Protein AF-A0AAW6DLN5-F1 (afdb_monomer_lite)

Organism: Mediterraneibacter gnavus (NCBI:txid33038)

Structure (mmCIF, N/CA/C/O backbone):
data_AF-A0AAW6DLN5-F1
#
_entry.id   AF-A0AAW6DLN5-F1
#
loop_
_atom_site.group_PDB
_atom_site.id
_atom_site.type_symbol
_atom_site.label_atom_id
_atom_site.label_alt_id
_atom_site.label_comp_id
_atom_site.label_asym_id
_atom_site.label_entity_id
_atom_site.label_seq_id
_atom_site.pdbx_PDB_ins_code
_atom_site.Cartn_x
_atom_site.Cartn_y
_atom_site.Cartn_z
_atom_site.occupancy
_atom_site.B_iso_or_equiv
_atom_site.auth_seq_id
_atom_site.auth_comp_id
_atom_site.auth_asym_id
_atom_site.auth_atom_id
_atom_site.pdbx_PDB_model_num
ATOM 1 N N . MET A 1 1 ? 12.986 11.239 -28.984 1.00 41.09 1 MET A N 1
ATOM 2 C CA . MET A 1 1 ? 12.473 10.516 -27.808 1.00 41.09 1 MET A CA 1
ATOM 3 C C . MET A 1 1 ? 13.645 9.747 -27.208 1.00 41.09 1 MET A C 1
ATOM 5 O O . MET A 1 1 ? 13.927 8.632 -27.614 1.00 41.09 1 MET A O 1
ATOM 9 N N . ILE A 1 2 ? 14.444 10.420 -26.381 1.00 27.50 2 ILE A N 1
ATOM 10 C CA . ILE A 1 2 ? 15.521 9.835 -25.569 1.00 27.50 2 ILE A CA 1
ATOM 11 C C . ILE A 1 2 ? 15.348 10.513 -24.210 1.00 27.50 2 ILE A C 1
ATOM 13 O O . ILE A 1 2 ? 15.374 11.742 -24.171 1.00 27.50 2 ILE A O 1
ATOM 17 N N . GLY A 1 3 ? 15.129 9.736 -23.146 1.00 40.28 3 GLY A N 1
ATOM 18 C CA . GLY A 1 3 ? 15.060 10.248 -21.771 1.00 40.28 3 GLY A CA 1
ATOM 19 C C . GLY A 1 3 ? 13.684 10.284 -21.096 1.00 40.28 3 GLY A C 1
ATOM 20 O O . GLY A 1 3 ? 13.587 10.889 -20.038 1.00 40.28 3 GLY A O 1
ATOM 21 N N . GLU A 1 4 ? 12.637 9.659 -21.645 1.00 43.69 4 GLU A N 1
ATOM 22 C CA . GLU A 1 4 ? 11.375 9.510 -20.900 1.00 43.69 4 GLU A CA 1
ATOM 23 C C . GLU A 1 4 ? 11.473 8.304 -19.955 1.00 43.69 4 GLU A C 1
ATOM 25 O O . GLU A 1 4 ? 11.552 7.156 -20.393 1.00 43.69 4 GLU A O 1
ATOM 30 N N . SER A 1 5 ? 11.534 8.576 -18.650 1.00 48.44 5 SER A N 1
ATOM 31 C CA . SER A 1 5 ? 11.388 7.573 -17.596 1.00 48.44 5 SER A CA 1
ATOM 32 C C . SER A 1 5 ? 9.911 7.223 -17.430 1.00 48.44 5 SER A C 1
ATOM 34 O O . SER A 1 5 ? 9.094 8.119 -17.222 1.00 48.44 5 SER A O 1
ATOM 36 N N . ILE A 1 6 ? 9.571 5.935 -17.465 1.00 52.84 6 ILE A N 1
ATOM 37 C CA . ILE A 1 6 ? 8.252 5.472 -17.024 1.00 52.84 6 ILE A CA 1
ATOM 38 C C . ILE A 1 6 ? 8.255 5.589 -15.494 1.00 52.84 6 ILE A C 1
ATOM 40 O O . ILE A 1 6 ? 8.928 4.819 -14.811 1.00 52.84 6 ILE A O 1
ATOM 44 N N . GLN A 1 7 ? 7.593 6.616 -14.971 1.00 59.00 7 GLN A N 1
ATOM 45 C CA . GLN A 1 7 ? 7.395 6.847 -13.539 1.00 59.00 7 GLN A CA 1
ATOM 46 C C . GLN A 1 7 ? 5.914 6.695 -13.213 1.00 59.00 7 GLN A C 1
ATOM 48 O O . GLN A 1 7 ? 5.062 6.912 -14.073 1.00 59.00 7 GLN A O 1
ATOM 53 N N . GLY A 1 8 ? 5.614 6.327 -11.970 1.00 60.25 8 GLY A N 1
ATOM 54 C CA . GLY A 1 8 ? 4.240 6.168 -11.522 1.00 60.25 8 GLY A CA 1
ATOM 55 C C . GLY A 1 8 ? 3.450 5.082 -12.265 1.00 60.25 8 GLY A C 1
ATOM 56 O O . GLY A 1 8 ? 2.362 5.351 -12.751 1.00 60.25 8 GLY A O 1
ATOM 57 N N . THR A 1 9 ? 3.939 3.847 -12.359 1.00 74.62 9 THR A N 1
ATOM 58 C CA . THR A 1 9 ? 3.121 2.701 -12.799 1.00 74.62 9 THR A CA 1
ATOM 59 C C . THR A 1 9 ? 3.252 1.556 -11.804 1.00 74.62 9 THR A C 1
ATOM 61 O O . THR A 1 9 ? 4.360 1.280 -11.341 1.00 74.62 9 THR A O 1
ATOM 64 N N . ALA A 1 10 ? 2.142 0.875 -11.504 1.00 78.00 10 ALA A N 1
ATOM 65 C CA . ALA A 1 10 ? 2.150 -0.410 -10.817 1.00 78.00 10 ALA A CA 1
ATOM 66 C C . ALA A 1 10 ? 1.342 -1.459 -11.600 1.00 78.00 10 ALA A C 1
ATOM 68 O O . ALA A 1 10 ? 0.253 -1.184 -12.096 1.00 78.00 10 ALA A O 1
ATOM 69 N N . LEU A 1 11 ? 1.888 -2.667 -11.715 1.00 85.50 11 LEU A N 1
ATOM 70 C CA . LEU A 1 11 ? 1.305 -3.823 -12.389 1.00 85.50 11 LEU A CA 1
ATOM 71 C C . LEU A 1 11 ? 1.105 -4.931 -11.362 1.00 85.50 11 LEU A C 1
ATOM 73 O O . LEU A 1 11 ? 2.048 -5.293 -10.659 1.00 85.50 11 LEU A O 1
ATOM 77 N N . VAL A 1 12 ? -0.105 -5.470 -11.283 1.00 85.12 12 VAL A N 1
ATOM 78 C CA . VAL A 1 12 ? -0.493 -6.474 -10.291 1.00 85.12 12 VAL A CA 1
ATOM 79 C C . VAL A 1 12 ? -0.796 -7.781 -10.998 1.00 85.12 12 VAL A C 1
ATOM 81 O O . VAL A 1 12 ? -1.570 -7.803 -11.957 1.00 85.12 12 VAL A O 1
ATOM 84 N N . TYR A 1 13 ? -0.223 -8.872 -10.502 1.00 86.50 13 TYR A N 1
ATOM 85 C CA . TYR A 1 13 ? -0.381 -10.194 -11.092 1.00 86.50 13 TYR A CA 1
ATOM 86 C C . TYR A 1 13 ? -1.108 -11.138 -10.139 1.00 86.50 13 TYR A C 1
ATOM 88 O O . TYR A 1 13 ? -0.887 -11.130 -8.924 1.00 86.50 13 TYR A O 1
ATOM 96 N N . ASP A 1 14 ? -1.993 -11.968 -10.687 1.00 84.69 14 ASP A N 1
ATOM 97 C CA . ASP A 1 14 ? -2.547 -13.092 -9.940 1.00 84.69 14 ASP A CA 1
ATOM 98 C C . ASP A 1 14 ? -1.534 -14.246 -9.811 1.00 84.69 14 ASP A C 1
ATOM 100 O O . ASP A 1 14 ? -0.431 -14.223 -10.356 1.00 84.69 14 ASP A O 1
ATOM 104 N N . SER A 1 15 ? -1.914 -15.295 -9.080 1.00 80.19 15 SER A N 1
ATOM 105 C CA . SER A 1 15 ? -1.069 -16.477 -8.873 1.00 80.19 15 SER A CA 1
ATOM 106 C C . SER A 1 15 ? -0.802 -17.302 -10.138 1.00 80.19 15 SER A C 1
ATOM 108 O O . SER A 1 15 ? 0.048 -18.187 -10.107 1.00 80.19 15 SER A O 1
ATOM 110 N N . GLU A 1 16 ? -1.557 -17.074 -11.213 1.00 84.19 16 GLU A N 1
ATOM 111 C CA . GLU A 1 16 ? -1.358 -17.713 -12.518 1.00 84.19 16 GLU A CA 1
ATOM 112 C C . GLU A 1 16 ? -0.461 -16.862 -13.436 1.00 84.19 16 GLU A C 1
ATOM 114 O O . GLU A 1 16 ? -0.102 -17.307 -14.527 1.00 84.19 16 GLU A O 1
ATOM 119 N N . GLY A 1 17 ? -0.052 -15.670 -12.983 1.00 81.38 17 GLY A N 1
ATOM 120 C CA . GLY A 1 17 ? 0.773 -14.727 -13.733 1.00 81.38 17 GLY A CA 1
ATOM 121 C C . GLY A 1 17 ? -0.022 -13.824 -14.677 1.00 81.38 17 GLY A C 1
ATOM 122 O O . GLY A 1 17 ? 0.569 -13.194 -15.556 1.00 81.38 17 GLY A O 1
ATOM 123 N N . ASN A 1 18 ? -1.348 -13.740 -14.532 1.00 85.00 18 ASN A N 1
ATOM 124 C CA . ASN A 1 18 ? -2.166 -12.838 -15.338 1.00 85.00 18 ASN A CA 1
ATOM 125 C C . ASN A 1 18 ? -2.153 -11.424 -14.740 1.00 85.00 18 ASN A C 1
ATOM 127 O O . ASN A 1 18 ? -2.335 -11.256 -13.535 1.00 85.00 18 ASN A O 1
ATOM 131 N N . LEU A 1 19 ? -1.996 -10.402 -15.589 1.00 84.00 19 LEU A N 1
ATOM 132 C CA . LEU A 1 19 ? -2.130 -8.995 -15.197 1.00 84.00 19 LEU A CA 1
ATOM 133 C C . LEU A 1 19 ? -3.599 -8.680 -14.871 1.00 84.00 19 LEU A C 1
ATOM 135 O O . LEU A 1 19 ? -4.453 -8.797 -15.752 1.00 84.00 19 LEU A O 1
ATOM 139 N N . ILE A 1 20 ? -3.887 -8.251 -13.639 1.00 85.88 20 ILE A N 1
ATOM 140 C CA . ILE A 1 20 ? -5.269 -8.040 -13.164 1.00 85.88 20 ILE A CA 1
ATOM 141 C C . ILE A 1 20 ? -5.722 -6.576 -13.132 1.00 85.88 20 ILE A C 1
ATOM 143 O O . ILE A 1 20 ? -6.922 -6.331 -13.101 1.00 85.88 20 ILE A O 1
ATOM 147 N N . ASN A 1 21 ? -4.805 -5.606 -13.188 1.00 81.38 21 ASN A N 1
ATOM 148 C CA . ASN A 1 21 ? -5.117 -4.168 -13.174 1.00 81.38 21 ASN A CA 1
ATOM 149 C C . ASN A 1 21 ? -4.832 -3.489 -14.528 1.00 81.38 21 ASN A C 1
ATOM 151 O O . ASN A 1 21 ? -4.351 -2.361 -14.592 1.00 81.38 21 ASN A O 1
ATOM 155 N N . LYS A 1 22 ? -5.077 -4.201 -15.635 1.00 73.56 22 LYS A N 1
ATOM 156 C CA . LYS A 1 22 ? -4.700 -3.745 -16.982 1.00 73.56 22 LYS A CA 1
ATOM 157 C C . LYS A 1 22 ? -5.308 -2.385 -17.357 1.00 73.56 22 LYS A C 1
ATOM 159 O O . LYS A 1 22 ? -4.611 -1.569 -17.948 1.00 73.56 22 LYS A O 1
ATOM 164 N N . GLU A 1 23 ? -6.574 -2.151 -17.016 1.00 68.75 23 GLU A N 1
ATOM 165 C CA . GLU A 1 23 ? -7.266 -0.888 -17.317 1.00 68.75 23 GLU A CA 1
ATOM 166 C C . GLU A 1 23 ? -6.624 0.295 -16.574 1.00 68.75 23 GLU A C 1
ATOM 168 O O . GLU A 1 23 ? -6.336 1.320 -17.191 1.00 68.75 23 GLU A O 1
ATOM 173 N N . ASP A 1 24 ? -6.290 0.115 -15.292 1.00 66.25 24 ASP A N 1
ATOM 174 C CA . ASP A 1 24 ? -5.613 1.132 -14.476 1.00 66.25 24 ASP A CA 1
ATOM 175 C C . ASP A 1 24 ? -4.194 1.421 -14.995 1.00 66.25 24 ASP A C 1
ATOM 177 O O . ASP A 1 24 ? -3.767 2.571 -15.071 1.00 66.25 24 ASP A O 1
ATOM 181 N N . ALA A 1 25 ? -3.468 0.378 -15.414 1.00 63.69 25 ALA A N 1
ATOM 182 C CA . ALA A 1 25 ? -2.109 0.494 -15.941 1.00 63.69 25 ALA A CA 1
ATOM 183 C C . ALA A 1 25 ? -2.037 1.184 -17.318 1.00 63.69 25 ALA A C 1
ATOM 185 O O . ALA A 1 25 ? -1.031 1.818 -17.636 1.00 63.69 25 ALA A O 1
ATOM 186 N N . GLU A 1 26 ? -3.081 1.070 -18.145 1.00 60.91 26 GLU A N 1
ATOM 187 C CA . GLU A 1 26 ? -3.176 1.741 -19.451 1.00 60.91 26 GLU A CA 1
ATOM 188 C C . GLU A 1 26 ? -3.698 3.189 -19.335 1.00 60.91 26 GLU A C 1
ATOM 190 O O . GLU A 1 26 ? -3.483 3.993 -20.243 1.00 60.91 26 GLU A O 1
ATOM 195 N N . SER A 1 27 ? -4.332 3.546 -18.210 1.00 53.09 27 SER A N 1
ATOM 196 C CA . SER A 1 27 ? -4.912 4.873 -17.950 1.00 53.09 27 SER A CA 1
ATOM 197 C C . SER A 1 27 ? -3.888 5.945 -17.542 1.00 53.09 27 SER A C 1
ATOM 199 O O . SER A 1 27 ? -4.241 7.120 -17.423 1.00 53.09 27 SER A O 1
ATOM 201 N N . VAL A 1 28 ? -2.612 5.592 -17.350 1.00 52.72 28 VAL A N 1
ATOM 202 C CA . VAL A 1 28 ? -1.577 6.496 -16.806 1.00 52.72 28 VAL A CA 1
ATOM 203 C C . VAL A 1 28 ? -1.012 7.467 -17.861 1.00 52.72 28 VAL A C 1
ATOM 205 O O . VAL A 1 28 ? 0.194 7.672 -17.983 1.00 52.72 28 VAL A O 1
ATOM 208 N N . SER A 1 29 ? -1.881 8.100 -18.652 1.00 47.69 29 SER A N 1
ATOM 209 C CA . SER A 1 29 ? -1.532 9.270 -19.464 1.00 47.69 29 SER A CA 1
ATOM 210 C C . SER A 1 29 ? -1.950 10.553 -18.734 1.00 47.69 29 SER A C 1
ATOM 212 O O . SER A 1 29 ? -2.811 11.298 -19.200 1.00 47.69 29 SER A O 1
ATOM 214 N N . GLY A 1 30 ? -1.382 10.801 -17.555 1.00 50.38 30 GLY A N 1
ATOM 215 C CA . GLY A 1 30 ? -1.682 11.986 -16.752 1.00 50.38 30 GLY A CA 1
ATOM 216 C C . GLY A 1 30 ? -0.768 12.083 -15.535 1.00 50.38 30 GLY A C 1
ATOM 217 O O . GLY A 1 30 ? -0.616 11.125 -14.790 1.00 50.38 30 GLY A O 1
ATOM 218 N N . LEU A 1 31 ? -0.118 13.232 -15.359 1.00 53.66 31 LEU A N 1
ATOM 219 C CA . LEU A 1 31 ? 0.664 13.550 -14.165 1.00 53.66 31 LEU A CA 1
ATOM 220 C C . LEU A 1 31 ? -0.286 13.766 -12.970 1.00 53.66 31 LEU A C 1
ATOM 222 O O . LEU A 1 31 ? -1.209 14.567 -13.086 1.00 53.66 31 LEU A O 1
ATOM 226 N N . TYR A 1 32 ? 0.009 13.117 -11.836 1.00 58.97 32 TYR A N 1
ATOM 227 C CA . TYR A 1 32 ? -0.604 13.299 -10.506 1.00 58.97 32 TYR A CA 1
ATOM 228 C C . TYR A 1 32 ? -2.060 12.830 -10.358 1.00 58.97 32 TYR A C 1
ATOM 230 O O . TYR A 1 32 ? -2.952 13.618 -10.066 1.00 58.97 32 TYR A O 1
ATOM 238 N N . ASP A 1 33 ? -2.289 11.521 -10.470 1.00 68.25 33 ASP A N 1
ATOM 239 C CA . ASP A 1 33 ? -3.634 10.931 -10.333 1.00 68.25 33 ASP A CA 1
ATOM 240 C C . ASP A 1 33 ? -4.126 10.807 -8.873 1.00 68.25 33 ASP A C 1
ATOM 242 O O . ASP A 1 33 ? -5.242 10.376 -8.610 1.00 68.25 33 ASP A O 1
ATOM 246 N N . TRP A 1 34 ? -3.317 11.187 -7.878 1.00 76.19 34 TRP A N 1
ATOM 247 C CA . TRP A 1 34 ? -3.664 10.972 -6.466 1.00 76.19 34 TRP A CA 1
ATOM 248 C C . TRP A 1 34 ? -4.973 11.659 -6.037 1.00 76.19 34 TRP A C 1
ATOM 250 O O . TRP A 1 34 ? -5.636 11.150 -5.138 1.00 76.19 34 TRP A O 1
ATOM 260 N N . GLU A 1 35 ? -5.369 12.765 -6.682 1.00 79.06 35 GLU A N 1
ATOM 261 C CA . GLU A 1 35 ? -6.632 13.473 -6.404 1.00 79.06 35 GLU A CA 1
ATOM 262 C C . GLU A 1 35 ? -7.873 12.619 -6.719 1.00 79.06 35 GLU A C 1
ATOM 264 O O . GLU A 1 35 ? -8.943 12.850 -6.158 1.00 79.06 35 GLU A O 1
ATOM 269 N N . ASN A 1 36 ? -7.738 11.611 -7.585 1.00 83.19 36 ASN A N 1
ATOM 270 C CA . ASN A 1 36 ? -8.809 10.672 -7.914 1.00 83.19 36 ASN A CA 1
ATOM 271 C C . ASN A 1 36 ? -8.809 9.430 -7.006 1.00 83.19 36 ASN A C 1
ATOM 273 O O . ASN A 1 36 ? -9.657 8.549 -7.165 1.00 83.19 36 ASN A O 1
ATOM 277 N N . CYS A 1 37 ? -7.884 9.339 -6.045 1.00 86.56 37 CYS A N 1
ATOM 278 C CA . CYS A 1 37 ? -7.826 8.231 -5.102 1.00 86.56 37 CYS A CA 1
ATOM 279 C C . CYS A 1 37 ? -8.922 8.372 -4.032 1.00 86.56 37 CYS A C 1
ATOM 281 O O . CYS A 1 37 ? -8.861 9.293 -3.219 1.00 86.56 37 CYS A O 1
ATOM 283 N N . PRO A 1 38 ? -9.887 7.437 -3.930 1.00 87.00 38 PRO A N 1
ATOM 284 C CA . PRO A 1 38 ? -10.996 7.582 -2.986 1.00 87.00 38 PRO A CA 1
ATOM 285 C C . PRO A 1 38 ? -10.565 7.522 -1.511 1.00 87.00 38 PRO A C 1
ATOM 287 O O . PRO A 1 38 ? -11.307 7.979 -0.641 1.00 87.00 38 PRO A O 1
ATOM 290 N N . MET A 1 39 ? -9.372 6.992 -1.221 1.00 93.94 39 MET A N 1
ATOM 291 C CA . MET A 1 39 ? -8.810 6.932 0.131 1.00 93.94 39 MET A CA 1
ATOM 292 C C . MET A 1 39 ? -8.004 8.181 0.498 1.00 93.94 39 MET A C 1
ATOM 294 O O . MET A 1 39 ? -7.661 8.320 1.665 1.00 93.94 39 MET A O 1
ATOM 298 N N . ILE A 1 40 ? -7.669 9.069 -0.447 1.00 93.94 40 ILE A N 1
ATOM 299 C CA . ILE A 1 40 ? -6.871 10.275 -0.182 1.00 93.94 40 ILE A CA 1
ATOM 300 C C . ILE A 1 40 ? -7.749 11.507 -0.404 1.00 93.94 40 ILE A C 1
ATOM 302 O O . ILE A 1 40 ? -8.155 11.821 -1.513 1.00 93.94 40 ILE A O 1
ATOM 306 N N . GLN A 1 41 ? -8.022 12.224 0.678 1.00 94.38 41 GLN A N 1
ATOM 307 C CA . GLN A 1 41 ? -8.738 13.500 0.703 1.00 94.38 41 GLN A CA 1
ATOM 308 C C . GLN A 1 41 ? -7.780 14.678 0.903 1.00 94.38 41 GLN A C 1
ATOM 310 O O . GLN A 1 41 ? -8.057 15.785 0.448 1.00 94.38 41 GLN A O 1
ATOM 315 N N . GLN A 1 42 ? -6.657 14.444 1.585 1.00 94.69 42 GLN A N 1
ATOM 316 C CA . GLN A 1 42 ? -5.610 15.434 1.802 1.00 94.69 42 GLN A CA 1
ATOM 317 C C . GLN A 1 42 ? -4.239 14.765 1.933 1.00 94.69 42 GLN A C 1
ATOM 319 O O . GLN A 1 42 ? -4.123 13.570 2.213 1.00 94.69 42 GLN A O 1
ATOM 324 N N . ILE A 1 43 ? -3.192 15.557 1.738 1.00 93.44 43 ILE A N 1
ATOM 325 C CA . ILE A 1 43 ? -1.803 15.152 1.931 1.00 93.44 43 ILE A CA 1
ATOM 326 C C . ILE A 1 43 ? -1.243 16.013 3.062 1.00 93.44 43 ILE A C 1
ATOM 328 O O . ILE A 1 43 ? -1.372 17.234 3.013 1.00 93.44 43 ILE A O 1
ATOM 332 N N . GLU A 1 44 ? -0.639 15.383 4.070 1.00 95.19 44 GLU A N 1
ATOM 333 C CA . GLU A 1 44 ? 0.010 16.098 5.172 1.00 95.19 44 GLU A CA 1
ATOM 334 C C . GLU A 1 44 ? 1.130 17.006 4.629 1.00 95.19 44 GLU A C 1
ATOM 336 O O . GLU A 1 44 ? 1.869 16.616 3.718 1.00 95.19 44 GLU A O 1
ATOM 341 N N . ASP A 1 45 ? 1.281 18.209 5.185 1.00 91.50 45 ASP A N 1
ATOM 342 C CA . ASP A 1 45 ? 2.250 19.200 4.705 1.00 91.50 45 ASP A CA 1
ATOM 343 C C . ASP A 1 45 ? 3.678 18.631 4.580 1.00 91.50 45 ASP A C 1
ATOM 345 O O . ASP A 1 45 ? 4.161 17.862 5.414 1.00 91.50 45 ASP A O 1
ATOM 349 N N . GLU A 1 46 ? 4.382 19.048 3.521 1.00 87.31 46 GLU A N 1
ATOM 350 C CA . GLU A 1 46 ? 5.746 18.605 3.176 1.00 87.31 46 GLU A CA 1
ATOM 351 C C . GLU A 1 46 ? 5.883 17.109 2.826 1.00 87.31 46 GLU A C 1
ATOM 353 O O . GLU A 1 46 ? 7.001 16.609 2.665 1.00 87.31 46 GLU A O 1
ATOM 358 N N . THR A 1 47 ? 4.777 16.379 2.679 1.00 87.25 47 THR A N 1
ATOM 359 C CA . THR A 1 47 ? 4.800 15.011 2.153 1.00 87.25 47 THR A CA 1
ATOM 360 C C . THR A 1 47 ? 5.079 15.030 0.653 1.00 87.25 47 THR A C 1
ATOM 362 O O . THR A 1 47 ? 4.465 15.781 -0.104 1.00 87.25 47 THR A O 1
ATOM 365 N N . ALA A 1 48 ? 5.994 14.171 0.200 1.00 84.12 48 ALA A N 1
ATOM 366 C CA . ALA A 1 48 ? 6.226 13.973 -1.226 1.00 84.12 48 ALA A CA 1
ATOM 367 C C . ALA A 1 48 ? 4.957 13.427 -1.903 1.00 84.12 48 ALA A C 1
ATOM 369 O O . ALA A 1 48 ? 4.454 12.367 -1.522 1.00 84.12 48 ALA A O 1
ATOM 370 N N . ILE A 1 49 ? 4.468 14.152 -2.909 1.00 84.81 49 ILE A N 1
ATOM 371 C CA . ILE A 1 49 ? 3.266 13.794 -3.663 1.00 84.81 49 ILE A CA 1
ATOM 372 C C . ILE A 1 49 ? 3.594 12.609 -4.585 1.00 84.81 49 ILE A C 1
ATOM 374 O O . ILE A 1 49 ? 4.541 12.710 -5.368 1.00 84.81 49 ILE A O 1
ATOM 378 N N . PRO A 1 50 ? 2.849 11.492 -4.517 1.00 87.00 50 PRO A N 1
ATOM 379 C CA . PRO A 1 50 ? 3.039 10.382 -5.444 1.00 87.00 50 PRO A CA 1
ATOM 380 C C . PRO A 1 50 ? 2.579 10.764 -6.857 1.00 87.00 50 PRO A C 1
ATOM 382 O O . PRO A 1 50 ? 1.609 11.508 -7.022 1.00 87.00 50 PRO A O 1
ATOM 385 N N . SER A 1 51 ? 3.239 10.241 -7.893 1.00 83.62 51 SER A N 1
ATOM 386 C CA . SER A 1 51 ? 2.846 10.539 -9.282 1.00 83.62 51 SER A CA 1
ATOM 387 C C . SER A 1 51 ? 1.631 9.720 -9.730 1.00 83.62 51 SER A C 1
ATOM 389 O O . SER A 1 51 ? 0.819 10.222 -10.504 1.00 83.62 51 SER A O 1
ATOM 391 N N . THR A 1 52 ? 1.481 8.495 -9.216 1.00 84.81 52 THR A N 1
ATOM 392 C CA . THR A 1 52 ? 0.298 7.640 -9.408 1.00 84.81 52 THR A CA 1
ATOM 393 C C . THR A 1 52 ? -0.070 6.926 -8.117 1.00 84.81 52 THR A C 1
ATOM 395 O O . THR A 1 52 ? 0.742 6.847 -7.189 1.00 84.81 52 THR A O 1
ATOM 398 N N . PHE A 1 53 ? -1.237 6.290 -8.112 1.00 87.69 53 PHE A N 1
ATOM 399 C CA . PHE A 1 53 ? -1.565 5.271 -7.133 1.00 87.69 53 PHE A CA 1
ATOM 400 C C . PHE A 1 53 ? -2.101 3.995 -7.793 1.00 87.69 53 PHE A C 1
ATOM 402 O O . PHE A 1 53 ? -2.542 3.976 -8.937 1.00 87.69 53 PHE A O 1
ATOM 409 N N . THR A 1 54 ? -2.059 2.891 -7.061 1.00 88.69 54 THR A N 1
ATOM 410 C CA . THR A 1 54 ? -2.742 1.650 -7.426 1.00 88.69 54 THR A CA 1
ATOM 411 C C . THR A 1 54 ? -3.281 1.010 -6.166 1.00 88.69 54 THR A C 1
ATOM 413 O O . THR A 1 54 ? -2.572 0.899 -5.166 1.00 88.69 54 THR A O 1
ATOM 416 N N . VAL A 1 55 ? -4.542 0.597 -6.214 1.00 91.06 55 VAL A N 1
ATOM 417 C CA . VAL A 1 55 ? -5.240 -0.000 -5.077 1.00 91.06 55 VAL A CA 1
ATOM 418 C C . VAL A 1 55 ? -5.235 -1.510 -5.226 1.00 91.06 55 VAL A C 1
ATOM 420 O O . VAL A 1 55 ? -5.655 -2.038 -6.252 1.00 91.06 55 VAL A O 1
ATOM 423 N N . ILE A 1 56 ? -4.771 -2.213 -4.198 1.00 93.06 56 ILE A N 1
ATOM 424 C CA . ILE A 1 56 ? -4.666 -3.668 -4.201 1.00 93.06 56 ILE A CA 1
ATOM 425 C C . ILE A 1 56 ? -5.471 -4.241 -3.030 1.00 93.06 56 ILE A C 1
ATOM 427 O O . ILE A 1 56 ? -5.022 -4.158 -1.881 1.00 93.06 56 ILE A O 1
ATOM 431 N N . PRO A 1 57 ? -6.626 -4.878 -3.293 1.00 94.38 57 PRO A N 1
ATOM 432 C CA . PRO A 1 57 ? -7.327 -5.643 -2.273 1.00 94.38 57 PRO A CA 1
ATOM 433 C C . PRO A 1 57 ? -6.531 -6.906 -1.917 1.00 94.38 57 PRO A C 1
ATOM 435 O O . PRO A 1 57 ? -6.245 -7.747 -2.774 1.00 94.38 57 PRO A O 1
ATOM 438 N N . VAL A 1 58 ? -6.182 -7.063 -0.639 1.00 95.81 58 VAL A N 1
ATOM 439 C CA . VAL A 1 58 ? -5.412 -8.209 -0.136 1.00 95.81 58 VAL A CA 1
ATOM 440 C C . VAL A 1 58 ? -6.317 -9.281 0.465 1.00 95.81 58 VAL A C 1
ATOM 442 O O . VAL A 1 58 ? -7.223 -9.008 1.255 1.00 95.81 58 VAL A O 1
ATOM 445 N N . LYS A 1 59 ? -6.047 -10.544 0.121 1.00 94.38 59 LYS A N 1
ATOM 446 C CA . LYS A 1 59 ? -6.886 -11.678 0.538 1.00 94.38 59 LYS A CA 1
ATOM 447 C C . LYS A 1 59 ? -6.520 -12.156 1.932 1.00 94.38 59 LYS A C 1
ATOM 449 O O . LYS A 1 59 ? -5.350 -12.438 2.206 1.00 94.38 59 LYS A O 1
ATOM 454 N N . LYS A 1 60 ? -7.519 -12.350 2.797 1.00 95.75 60 LYS A N 1
ATOM 455 C CA . LYS A 1 60 ? -7.281 -12.899 4.140 1.00 95.75 60 LYS A CA 1
ATOM 456 C C . LYS A 1 60 ? -6.978 -14.403 4.081 1.00 95.75 60 LYS A C 1
ATOM 458 O O . LYS A 1 60 ? -7.684 -15.195 3.444 1.00 95.75 60 LYS A O 1
ATOM 463 N N . ARG A 1 61 ? -5.921 -14.822 4.777 1.00 94.12 61 ARG A N 1
ATOM 464 C CA . ARG A 1 61 ? -5.490 -16.218 4.952 1.00 94.12 61 ARG A CA 1
ATOM 465 C C . ARG A 1 61 ? -5.058 -16.430 6.403 1.00 94.12 61 ARG A C 1
ATOM 467 O O . ARG A 1 61 ? -3.951 -16.083 6.800 1.00 94.12 61 ARG A O 1
ATOM 474 N N . GLY A 1 62 ? -5.956 -16.999 7.208 1.00 93.56 62 GLY 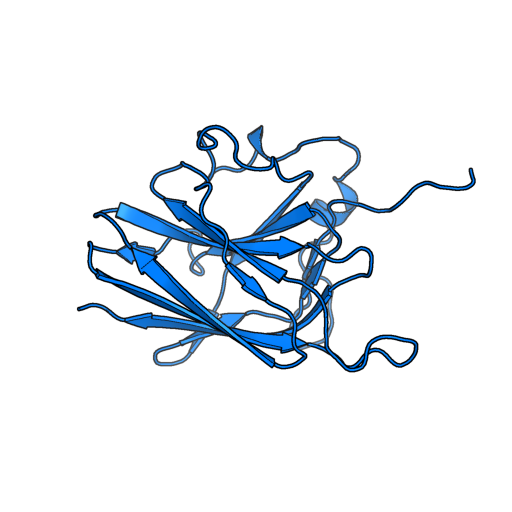A N 1
ATOM 475 C CA . GLY A 1 62 ? -5.735 -17.143 8.648 1.00 93.56 62 GLY A CA 1
ATOM 476 C C . GLY A 1 62 ? -5.680 -15.779 9.340 1.00 93.56 62 GLY A C 1
ATOM 477 O O . GLY A 1 62 ? -6.633 -15.002 9.256 1.00 93.56 62 GLY A O 1
ATOM 478 N N . THR A 1 63 ? -4.570 -15.497 10.020 1.00 92.38 63 THR A N 1
ATOM 479 C CA . THR A 1 63 ? -4.320 -14.232 10.733 1.00 92.38 63 THR A CA 1
ATOM 480 C C . THR A 1 63 ? -3.650 -13.162 9.868 1.00 92.38 63 THR A C 1
ATOM 482 O O . THR A 1 63 ? -3.485 -12.037 10.328 1.00 92.38 63 THR A O 1
ATOM 485 N N . GLN A 1 64 ? -3.277 -13.491 8.630 1.00 96.75 64 GLN A N 1
ATOM 486 C CA . GLN A 1 64 ? -2.535 -12.605 7.735 1.00 96.75 64 GLN A CA 1
ATOM 487 C C . GLN A 1 64 ? -3.347 -12.265 6.486 1.00 96.75 64 GLN A C 1
ATOM 489 O O . GLN A 1 64 ? -4.269 -12.992 6.103 1.00 96.75 64 GLN A O 1
ATOM 494 N N . TYR A 1 65 ? -2.961 -11.187 5.817 1.00 97.81 65 TYR A N 1
ATOM 495 C CA . TYR A 1 65 ? -3.444 -10.814 4.492 1.00 97.81 65 TYR A CA 1
ATOM 496 C C . TYR A 1 65 ? -2.309 -10.966 3.485 1.00 97.81 65 TYR A C 1
ATOM 498 O O . TYR A 1 65 ? -1.180 -10.574 3.769 1.00 97.81 65 TYR A O 1
ATOM 506 N N . GLN A 1 66 ? -2.595 -11.569 2.335 1.00 97.25 66 GLN A N 1
ATOM 507 C CA . GLN A 1 66 ? -1.592 -11.872 1.316 1.00 97.25 66 GLN A CA 1
ATOM 508 C C . GLN A 1 66 ? -1.500 -10.733 0.303 1.00 97.25 66 GLN A C 1
ATOM 510 O O . GLN A 1 66 ? -2.506 -10.383 -0.320 1.00 97.25 66 GLN A O 1
ATOM 515 N N . ILE A 1 67 ? -0.294 -10.196 0.134 1.00 95.81 67 ILE A N 1
ATOM 516 C CA . ILE A 1 67 ? 0.045 -9.243 -0.922 1.00 95.81 67 ILE A CA 1
ATOM 517 C C . ILE A 1 67 ? 0.388 -10.054 -2.182 1.00 95.81 67 ILE A C 1
ATOM 519 O O . ILE A 1 67 ? 1.226 -10.961 -2.094 1.00 95.81 67 ILE A O 1
ATOM 523 N N . PRO A 1 68 ? -0.262 -9.779 -3.329 1.00 91.75 68 PRO A N 1
ATOM 524 C CA . PRO A 1 68 ? 0.039 -10.455 -4.586 1.00 91.75 68 PRO A CA 1
ATOM 525 C C . PRO A 1 68 ? 1.414 -10.051 -5.133 1.00 91.75 68 PRO A C 1
ATOM 527 O O . PRO A 1 68 ? 2.081 -9.158 -4.611 1.00 91.75 68 PRO A O 1
ATOM 530 N N . GLU A 1 69 ? 1.821 -10.696 -6.221 1.00 93.88 69 GLU A N 1
ATOM 531 C CA . GLU A 1 69 ? 2.958 -10.227 -7.003 1.00 93.88 69 GLU A CA 1
ATOM 532 C C . GLU A 1 69 ? 2.637 -8.850 -7.600 1.00 93.88 69 GLU A C 1
ATOM 534 O O . GLU A 1 69 ? 1.572 -8.634 -8.189 1.00 93.88 69 GLU A O 1
ATOM 539 N N . VAL A 1 70 ? 3.551 -7.900 -7.409 1.00 91.56 70 VAL A N 1
ATOM 540 C CA . VAL A 1 70 ? 3.385 -6.526 -7.886 1.00 91.56 70 VAL A CA 1
ATOM 541 C C . VAL A 1 70 ? 4.709 -5.977 -8.389 1.00 91.56 70 VAL A C 1
ATOM 543 O O . VAL A 1 70 ? 5.753 -6.129 -7.755 1.00 91.56 70 VAL A O 1
ATOM 546 N N . MET A 1 71 ? 4.657 -5.307 -9.532 1.00 91.19 71 MET A N 1
ATOM 547 C CA . MET A 1 71 ? 5.765 -4.538 -10.079 1.00 91.19 71 MET A CA 1
ATOM 548 C C . MET A 1 71 ? 5.415 -3.067 -10.015 1.00 91.19 71 MET A C 1
ATOM 550 O O . MET A 1 71 ? 4.331 -2.703 -10.450 1.00 91.19 71 MET A O 1
ATOM 554 N N . PHE A 1 72 ? 6.298 -2.212 -9.517 1.00 90.69 72 PHE A N 1
ATOM 555 C CA . PHE A 1 72 ? 6.033 -0.778 -9.497 1.00 90.69 72 PHE A CA 1
ATOM 556 C C . PHE A 1 72 ? 7.301 0.057 -9.640 1.00 90.69 72 PHE A C 1
ATOM 558 O O . PHE A 1 72 ? 8.395 -0.355 -9.257 1.00 90.69 72 PHE A O 1
ATOM 565 N N . THR A 1 73 ? 7.154 1.232 -10.241 1.00 89.06 73 THR A N 1
ATOM 566 C CA . THR A 1 73 ? 8.250 2.174 -10.499 1.00 89.06 73 THR A CA 1
ATOM 567 C C . THR A 1 73 ? 8.410 3.179 -9.358 1.00 89.06 73 THR A C 1
ATOM 569 O O . THR A 1 73 ? 7.554 3.282 -8.475 1.00 89.06 73 THR A O 1
ATOM 572 N N . SER A 1 74 ? 9.461 4.003 -9.429 1.00 88.19 74 SER A N 1
ATOM 573 C CA . SER A 1 74 ? 9.603 5.200 -8.591 1.00 88.19 74 SER A CA 1
ATOM 574 C C . SER A 1 74 ? 8.301 6.001 -8.513 1.00 88.19 74 SER A C 1
ATOM 576 O O . SER A 1 74 ? 7.598 6.151 -9.518 1.00 88.19 74 SER A O 1
ATOM 578 N N . GLU A 1 75 ? 8.016 6.514 -7.314 1.00 88.50 75 GLU A N 1
ATOM 579 C CA . GLU A 1 75 ? 6.890 7.396 -6.979 1.00 88.50 75 GLU A CA 1
ATOM 580 C C . GLU A 1 75 ? 5.479 6.819 -7.195 1.00 88.50 75 GLU A C 1
ATOM 582 O O . GLU A 1 75 ? 4.493 7.509 -6.931 1.00 88.50 75 GLU A O 1
ATOM 587 N N . ALA A 1 76 ? 5.355 5.548 -7.593 1.00 89.56 76 ALA A N 1
ATOM 588 C CA . ALA A 1 76 ? 4.076 4.851 -7.598 1.00 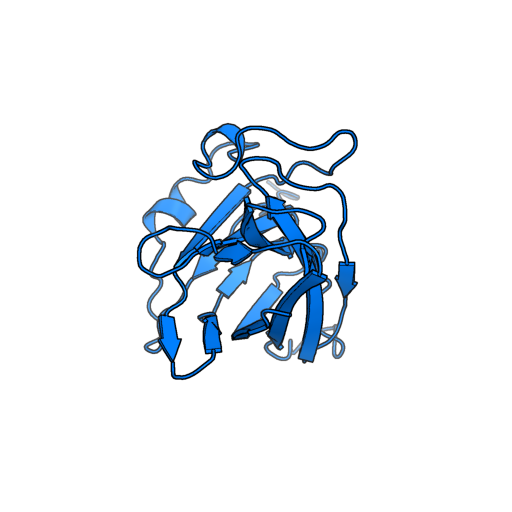89.56 76 ALA A CA 1
ATOM 589 C C . ALA A 1 76 ? 3.664 4.487 -6.167 1.00 89.56 76 ALA A C 1
ATOM 591 O O . ALA A 1 76 ? 4.401 3.775 -5.480 1.00 89.56 76 ALA A O 1
ATOM 592 N N . LEU A 1 77 ? 2.498 4.969 -5.724 1.00 92.81 77 LEU A N 1
ATOM 593 C CA . LEU A 1 77 ? 1.917 4.624 -4.428 1.00 92.81 77 LEU A CA 1
ATOM 594 C C . LEU A 1 77 ? 1.051 3.365 -4.553 1.00 92.81 77 LEU A C 1
ATOM 596 O O . LEU A 1 77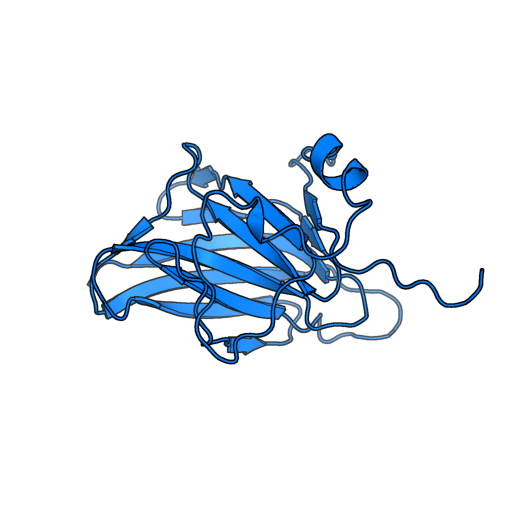 ? -0.023 3.387 -5.145 1.00 92.81 77 LEU A O 1
ATOM 600 N N . VAL A 1 78 ? 1.485 2.262 -3.962 1.00 94.75 78 VAL A N 1
ATOM 601 C CA . VAL A 1 78 ? 0.693 1.034 -3.859 1.00 94.75 78 VAL A CA 1
ATOM 602 C C . VAL A 1 78 ? -0.072 1.067 -2.541 1.00 94.75 78 VAL A C 1
ATOM 604 O O . VAL A 1 78 ? 0.543 1.084 -1.479 1.00 94.75 78 VAL A O 1
ATOM 607 N N . ILE A 1 79 ? -1.401 1.079 -2.600 1.00 96.31 79 ILE A N 1
ATOM 608 C CA . ILE A 1 79 ? -2.297 1.175 -1.442 1.00 96.31 79 ILE A CA 1
ATOM 609 C C . ILE A 1 79 ? -2.950 -0.186 -1.223 1.00 96.31 79 ILE A C 1
ATOM 611 O O . ILE A 1 79 ? -3.598 -0.709 -2.130 1.00 96.31 79 ILE A O 1
ATOM 615 N N . PHE A 1 80 ? -2.826 -0.755 -0.026 1.00 97.69 80 PHE A N 1
ATOM 616 C CA . PHE A 1 80 ? -3.495 -2.014 0.298 1.00 97.69 80 PHE A CA 1
ATOM 617 C C . PHE A 1 80 ? -4.835 -1.778 0.991 1.00 97.69 80 PHE A C 1
ATOM 619 O O . PHE A 1 80 ? -4.945 -0.946 1.891 1.00 97.69 80 PHE A O 1
ATOM 626 N N . THR A 1 81 ? -5.838 -2.565 0.608 1.00 97.75 81 THR A N 1
ATOM 627 C CA . THR A 1 81 ? -7.183 -2.564 1.202 1.00 97.75 81 THR A CA 1
ATOM 628 C C . THR A 1 81 ? -7.601 -3.983 1.579 1.00 97.75 81 THR A C 1
ATOM 630 O O . THR A 1 81 ? -7.033 -4.967 1.099 1.00 97.75 81 THR A O 1
ATOM 633 N N . LYS A 1 82 ? -8.620 -4.130 2.428 1.00 97.19 82 LYS A N 1
ATOM 634 C CA . LYS A 1 82 ? -9.339 -5.407 2.558 1.00 97.19 82 LYS A CA 1
ATOM 635 C C . LYS A 1 82 ? -10.086 -5.733 1.259 1.00 97.19 82 LYS A C 1
ATOM 637 O O . LYS A 1 82 ? -10.288 -4.875 0.407 1.00 97.19 82 LYS A O 1
ATOM 642 N N . GLU A 1 83 ? -10.534 -6.981 1.111 1.00 94.50 83 GLU A N 1
ATOM 643 C CA . GLU A 1 83 ? -11.258 -7.443 -0.091 1.00 94.50 83 GLU A CA 1
ATOM 644 C C . GLU A 1 83 ? -12.536 -6.637 -0.397 1.00 94.50 83 GLU A C 1
ATOM 646 O O . GLU A 1 83 ? -12.964 -6.595 -1.545 1.00 94.50 83 GLU A O 1
ATOM 651 N N . ASP A 1 84 ? -13.131 -5.985 0.606 1.00 94.94 84 ASP A N 1
ATOM 652 C CA . ASP A 1 84 ? -14.295 -5.101 0.458 1.00 94.94 84 ASP A CA 1
ATOM 653 C C . ASP A 1 84 ? -13.935 -3.637 0.133 1.00 94.94 84 ASP A C 1
ATOM 655 O O . ASP A 1 84 ? -14.827 -2.798 0.025 1.00 94.94 84 ASP A O 1
ATOM 659 N N . GLY A 1 85 ? -12.645 -3.326 -0.020 1.00 95.06 85 GLY A N 1
ATOM 660 C CA . GLY A 1 85 ? -12.124 -1.985 -0.276 1.00 95.06 85 GLY A CA 1
ATOM 661 C C . GLY A 1 85 ? -11.851 -1.149 0.977 1.00 95.06 85 GLY A C 1
ATOM 662 O O . GLY A 1 85 ? -11.206 -0.113 0.858 1.00 95.06 85 GLY A O 1
ATOM 663 N N . SER A 1 86 ? -12.274 -1.591 2.167 1.00 97.50 86 SER A N 1
ATOM 664 C CA . SER A 1 86 ? -12.064 -0.843 3.415 1.00 97.50 86 SER A CA 1
ATOM 665 C C . SER A 1 86 ? -10.624 -0.926 3.931 1.00 97.50 86 SER A C 1
ATOM 667 O O . SER A 1 86 ? -9.902 -1.902 3.689 1.00 97.50 86 SER A O 1
ATOM 669 N N . GLY A 1 87 ? -10.219 0.080 4.702 1.00 97.88 87 GLY A N 1
ATOM 670 C CA . GLY A 1 87 ? -8.983 0.084 5.478 1.00 97.88 87 GLY A CA 1
ATOM 671 C C . GLY A 1 87 ? -9.157 -0.622 6.822 1.00 97.88 87 GLY A C 1
ATOM 672 O O . GLY A 1 87 ? -10.233 -1.111 7.174 1.00 97.88 87 GLY A O 1
ATOM 673 N N . TRP A 1 88 ? -8.088 -0.730 7.601 1.00 98.19 88 TRP A N 1
ATOM 674 C CA . TRP A 1 88 ? -8.139 -1.342 8.929 1.00 98.19 88 TRP A CA 1
ATOM 675 C C . TRP A 1 88 ? -8.519 -0.305 9.979 1.00 98.19 88 TRP A C 1
ATOM 677 O O . TRP A 1 88 ? -7.885 0.738 10.082 1.00 98.19 88 TRP A O 1
ATOM 687 N N . GLU A 1 89 ? -9.539 -0.612 10.775 1.00 98.12 89 GLU A N 1
ATOM 688 C CA . GLU A 1 89 ? -9.932 0.202 11.925 1.00 98.12 89 GLU A CA 1
ATOM 689 C C . GLU A 1 89 ? -8.986 -0.084 13.090 1.00 98.12 89 GLU A C 1
ATOM 691 O O . GLU A 1 89 ? -9.035 -1.173 13.662 1.00 98.12 89 GLU A O 1
ATOM 696 N N . LEU A 1 90 ? -8.136 0.884 13.426 1.00 98.25 90 LEU A N 1
ATOM 697 C CA . LEU A 1 90 ? -7.100 0.764 14.449 1.00 98.25 90 LEU A CA 1
ATOM 698 C C . LEU A 1 90 ? -7.282 1.805 15.555 1.00 98.25 90 LEU A C 1
ATOM 700 O O . LEU A 1 90 ? -8.001 2.801 15.410 1.00 98.25 90 LEU A O 1
ATOM 704 N N . ARG A 1 91 ? -6.627 1.564 16.686 1.00 97.88 91 ARG A N 1
ATOM 705 C CA . ARG A 1 91 ? -6.490 2.476 17.823 1.00 97.88 91 ARG A CA 1
ATOM 706 C C . ARG A 1 91 ? -5.022 2.815 18.037 1.00 97.88 91 ARG A C 1
ATOM 708 O O . ARG A 1 91 ? -4.135 2.108 17.573 1.00 97.88 91 ARG A O 1
ATOM 715 N N . GLU A 1 92 ? -4.775 3.888 18.781 1.00 97.25 92 GLU A N 1
ATOM 716 C CA . GLU A 1 92 ? -3.420 4.266 19.180 1.00 97.25 92 GLU A CA 1
ATOM 717 C C . GLU A 1 92 ? -2.677 3.075 19.810 1.00 97.25 92 GLU A C 1
ATOM 719 O O . GLU A 1 92 ? -3.165 2.458 20.757 1.00 97.25 92 GLU A O 1
ATOM 724 N N . GLY A 1 93 ? -1.494 2.769 19.278 1.00 96.56 93 GLY A N 1
ATOM 725 C CA . GLY A 1 93 ? -0.640 1.673 19.736 1.00 96.56 93 GLY A CA 1
ATOM 726 C C . GLY A 1 93 ? -0.792 0.360 18.963 1.00 96.56 93 GLY A C 1
ATOM 727 O O . GLY A 1 93 ? 0.137 -0.456 19.022 1.00 96.56 93 GLY A O 1
ATOM 728 N N . ASP A 1 94 ? -1.884 0.176 18.213 1.00 98.31 94 ASP A N 1
ATOM 729 C CA . ASP A 1 94 ? -2.040 -0.948 17.284 1.00 98.31 94 ASP A CA 1
ATOM 730 C C . ASP A 1 94 ? -0.970 -0.884 16.184 1.00 98.31 94 ASP A C 1
ATOM 732 O O . ASP A 1 94 ? -0.454 0.184 15.837 1.00 98.31 94 ASP A O 1
ATOM 736 N N . GLU A 1 95 ? -0.621 -2.036 15.619 1.00 97.94 95 GLU A N 1
ATOM 737 C CA . GLU A 1 95 ? 0.449 -2.146 14.628 1.00 97.94 95 GLU A CA 1
ATOM 738 C C . GLU A 1 95 ? -0.002 -2.857 13.355 1.00 97.94 95 GLU A C 1
ATOM 740 O O . GLU A 1 95 ? -0.700 -3.871 13.390 1.00 97.94 95 GLU A O 1
ATOM 745 N N . ILE A 1 96 ? 0.499 -2.367 12.224 1.00 98.19 96 ILE A N 1
ATOM 746 C CA . ILE A 1 96 ? 0.490 -3.054 10.939 1.00 98.19 96 ILE A CA 1
ATOM 747 C C . ILE A 1 96 ? 1.916 -3.521 10.652 1.00 98.19 96 ILE A C 1
ATOM 749 O O . ILE A 1 96 ? 2.823 -2.715 10.452 1.00 98.19 96 ILE A O 1
ATOM 753 N N . GLN A 1 97 ? 2.113 -4.832 10.605 1.00 98.19 97 GLN A N 1
ATOM 754 C CA . GLN A 1 97 ? 3.382 -5.449 10.238 1.00 98.19 97 GLN A CA 1
ATOM 755 C C . GLN A 1 97 ? 3.336 -5.894 8.782 1.00 98.19 97 GLN A C 1
ATOM 757 O O . GLN A 1 97 ? 2.435 -6.635 8.384 1.00 98.19 97 GLN A O 1
ATOM 762 N N . ILE A 1 98 ? 4.318 -5.462 7.997 1.00 98.31 98 ILE A N 1
ATOM 763 C CA . ILE A 1 98 ? 4.431 -5.770 6.573 1.00 98.31 98 ILE A CA 1
ATOM 764 C C . ILE A 1 98 ? 5.728 -6.535 6.345 1.00 98.31 98 ILE A C 1
ATOM 766 O O . ILE A 1 98 ? 6.807 -6.059 6.695 1.00 98.31 98 ILE A O 1
ATOM 770 N N . HIS A 1 99 ? 5.610 -7.710 5.734 1.00 97.81 99 HIS A N 1
ATOM 771 C CA . HIS A 1 99 ? 6.731 -8.515 5.259 1.00 97.81 99 HIS A CA 1
ATOM 772 C C . HIS A 1 99 ? 6.689 -8.587 3.738 1.00 97.81 99 HIS A C 1
ATOM 774 O O . HIS A 1 99 ? 5.641 -8.925 3.192 1.00 97.81 99 HIS A O 1
ATOM 780 N N . LEU A 1 100 ? 7.805 -8.307 3.069 1.00 96.88 100 LEU A N 1
ATOM 781 C CA . LEU A 1 100 ? 7.933 -8.370 1.613 1.00 96.88 100 LEU A CA 1
ATOM 782 C C . LEU A 1 100 ? 9.114 -9.258 1.213 1.00 96.88 100 LEU A C 1
ATOM 784 O O . LEU A 1 100 ? 10.160 -9.229 1.866 1.00 96.88 100 LEU A O 1
ATOM 788 N N . GLU A 1 101 ? 8.959 -9.982 0.106 1.00 95.38 101 GLU A N 1
ATOM 789 C CA . GLU A 1 101 ? 10.039 -10.663 -0.610 1.00 95.38 101 GLU A CA 1
ATOM 790 C C . GLU A 1 101 ? 10.089 -10.150 -2.058 1.00 95.38 101 GLU A C 1
ATOM 792 O O . GLU A 1 101 ? 9.090 -10.196 -2.778 1.00 95.38 101 GLU A O 1
ATOM 797 N N . GLU A 1 102 ? 11.252 -9.669 -2.489 1.00 92.81 102 GLU A N 1
ATOM 798 C CA . GLU A 1 102 ? 11.518 -9.211 -3.855 1.00 92.81 102 GLU A CA 1
ATOM 799 C C . GLU A 1 102 ? 12.136 -10.321 -4.713 1.00 92.81 102 GLU A C 1
ATOM 801 O O . GLU A 1 102 ? 12.774 -11.251 -4.209 1.00 92.81 102 GLU A O 1
ATOM 806 N N . TYR A 1 103 ? 11.986 -10.206 -6.032 1.00 88.94 103 TYR A N 1
ATOM 807 C CA . TYR A 1 103 ? 12.785 -10.993 -6.966 1.00 88.94 103 TYR A CA 1
ATOM 808 C C . TYR A 1 103 ? 14.240 -10.513 -6.994 1.00 88.94 103 TYR A C 1
ATOM 810 O O . TYR A 1 103 ? 14.527 -9.317 -7.008 1.00 88.94 103 TYR A O 1
ATOM 818 N N . GLU A 1 104 ? 15.174 -11.459 -7.085 1.00 82.50 104 GLU A N 1
ATOM 819 C CA . GLU A 1 104 ? 16.579 -11.154 -7.352 1.00 82.50 104 GLU A CA 1
ATOM 820 C C . GLU A 1 104 ? 16.734 -10.599 -8.774 1.00 82.50 104 GLU A C 1
ATOM 822 O O . GLU A 1 104 ? 16.378 -11.255 -9.758 1.00 82.50 104 GLU A O 1
ATOM 827 N N . THR A 1 105 ? 17.293 -9.394 -8.899 1.00 69.62 105 THR A N 1
ATOM 828 C CA . THR A 1 105 ? 17.637 -8.834 -10.211 1.00 69.62 105 THR A CA 1
ATOM 829 C C . THR A 1 105 ? 19.005 -9.351 -10.649 1.00 69.62 105 THR A C 1
ATOM 831 O O . THR A 1 105 ? 19.944 -9.410 -9.857 1.00 69.62 105 THR A O 1
ATOM 834 N N . LYS A 1 106 ? 19.129 -9.764 -11.916 1.00 62.59 106 LYS A N 1
ATOM 835 C CA . LYS A 1 106 ? 20.350 -10.420 -12.418 1.00 62.59 106 LYS A CA 1
ATOM 836 C C . LYS A 1 106 ? 21.538 -9.479 -12.588 1.00 62.59 106 LYS A C 1
ATOM 838 O O . LYS A 1 106 ? 22.663 -9.966 -12.644 1.00 62.59 106 LYS A O 1
ATOM 843 N N . ASP A 1 107 ? 21.288 -8.175 -12.693 1.00 59.41 107 ASP A N 1
ATOM 844 C CA . ASP A 1 107 ? 22.247 -7.315 -13.371 1.00 59.41 107 ASP A CA 1
ATOM 845 C C . ASP A 1 107 ? 23.078 -6.418 -12.443 1.00 59.41 107 ASP A C 1
ATOM 847 O O . ASP A 1 107 ? 24.288 -6.413 -12.636 1.00 59.41 107 ASP A O 1
ATOM 851 N N . PHE A 1 108 ? 22.558 -5.716 -11.418 1.00 52.22 108 PHE A N 1
ATOM 852 C CA . PHE A 1 108 ? 23.430 -4.755 -10.692 1.00 52.22 108 PHE A CA 1
ATOM 853 C C . PHE A 1 108 ? 23.143 -4.476 -9.203 1.00 52.22 108 PHE A C 1
ATOM 855 O O . PHE A 1 108 ? 24.014 -3.908 -8.542 1.00 52.22 108 PHE A O 1
ATOM 862 N N . ARG A 1 109 ? 22.009 -4.903 -8.624 1.00 55.47 109 ARG A N 1
ATOM 863 C CA . ARG A 1 109 ? 21.747 -4.776 -7.175 1.00 55.47 109 ARG A CA 1
ATOM 864 C C . ARG A 1 109 ? 21.373 -6.120 -6.568 1.00 55.47 109 ARG A C 1
ATOM 866 O O . ARG A 1 109 ? 20.266 -6.616 -6.752 1.00 55.47 109 ARG A O 1
ATOM 873 N N . VAL A 1 110 ? 22.306 -6.687 -5.806 1.00 59.94 110 VAL A N 1
ATOM 874 C CA . VAL A 1 110 ? 22.073 -7.902 -5.002 1.00 59.94 110 VAL A CA 1
ATOM 875 C C . VAL A 1 110 ? 21.246 -7.578 -3.744 1.00 59.94 110 VAL A C 1
ATOM 877 O O . VAL A 1 110 ? 20.763 -8.475 -3.062 1.00 59.94 110 VAL A O 1
ATOM 880 N N . GLU A 1 111 ? 21.062 -6.291 -3.436 1.00 73.94 111 GLU A N 1
ATOM 881 C CA . GLU A 1 111 ? 20.527 -5.816 -2.158 1.00 73.94 111 GLU A CA 1
ATOM 882 C C . GLU A 1 111 ? 19.022 -5.480 -2.193 1.00 73.94 111 GLU A C 1
ATOM 884 O O . GLU A 1 111 ? 18.478 -5.148 -1.153 1.00 73.94 111 GLU A O 1
ATOM 889 N N . GLY A 1 112 ? 18.307 -5.667 -3.312 1.00 85.00 112 GLY A N 1
ATOM 890 C CA . GLY A 1 112 ? 16.877 -5.311 -3.441 1.00 85.00 112 GLY A CA 1
ATOM 891 C C . GLY A 1 112 ? 16.654 -3.835 -3.794 1.00 85.00 112 GLY A C 1
ATOM 892 O O . GLY A 1 112 ? 17.615 -3.122 -4.086 1.00 85.00 112 GLY A O 1
ATOM 893 N N . GLN A 1 113 ? 15.397 -3.382 -3.832 1.00 89.81 113 GLN A N 1
ATOM 894 C CA . GLN A 1 113 ? 15.047 -1.996 -4.168 1.00 89.81 113 GLN A CA 1
ATOM 895 C C . GLN A 1 113 ? 14.662 -1.184 -2.924 1.00 89.81 113 GLN A C 1
ATOM 897 O O . GLN A 1 113 ? 14.209 -1.724 -1.914 1.00 89.81 113 GLN A O 1
ATOM 902 N N . MET A 1 114 ? 14.818 0.141 -2.995 1.00 92.75 114 MET A N 1
ATOM 903 C CA . MET A 1 114 ? 14.363 1.038 -1.939 1.00 92.75 114 MET A CA 1
ATOM 904 C C . MET A 1 114 ? 12.841 1.196 -1.994 1.00 92.75 114 MET A C 1
ATOM 906 O O . MET A 1 114 ? 12.284 1.667 -2.995 1.00 92.75 114 MET A O 1
ATOM 910 N N . ILE A 1 115 ? 12.178 0.852 -0.895 1.00 95.19 115 ILE A N 1
ATOM 911 C CA . ILE A 1 115 ? 10.728 0.941 -0.727 1.00 95.19 115 ILE A CA 1
ATOM 912 C C . ILE A 1 115 ? 10.437 1.836 0.475 1.00 95.19 115 ILE A C 1
ATOM 914 O O . ILE A 1 115 ? 10.944 1.608 1.573 1.00 95.19 115 ILE A O 1
ATOM 918 N N . GLY A 1 116 ? 9.618 2.864 0.262 1.00 96.69 116 GLY A N 1
ATOM 919 C CA . GLY A 1 116 ? 9.051 3.666 1.340 1.00 96.69 116 GLY A CA 1
ATOM 920 C C . GLY A 1 116 ? 7.762 3.037 1.856 1.00 96.69 116 GLY A C 1
ATOM 921 O O . GLY A 1 116 ? 6.868 2.732 1.069 1.00 96.69 116 GLY A O 1
ATOM 922 N N . TYR A 1 117 ? 7.640 2.865 3.166 1.00 97.62 117 TYR A N 1
ATOM 923 C CA . TYR A 1 117 ? 6.422 2.408 3.832 1.00 97.62 117 TYR A CA 1
ATOM 924 C C . TYR A 1 117 ? 5.683 3.610 4.416 1.00 97.62 117 TYR A C 1
ATOM 926 O O . TYR A 1 117 ? 6.265 4.374 5.188 1.00 97.62 117 TYR A O 1
ATOM 934 N N . LYS A 1 118 ? 4.408 3.783 4.051 1.00 96.19 118 LYS A N 1
ATOM 935 C CA . LYS A 1 118 ? 3.577 4.929 4.457 1.00 96.19 118 LYS A CA 1
ATOM 936 C C . LYS A 1 118 ? 2.212 4.480 4.974 1.00 96.19 118 LYS A C 1
ATOM 938 O O . LYS A 1 118 ? 1.799 3.336 4.781 1.00 96.19 118 LYS A O 1
ATOM 943 N N . LEU A 1 119 ? 1.498 5.413 5.599 1.00 97.38 119 LEU A N 1
ATOM 944 C CA . LEU A 1 119 ? 0.108 5.251 6.013 1.00 97.38 119 LEU A CA 1
ATOM 945 C C . LEU A 1 119 ? -0.758 6.341 5.384 1.00 97.38 119 LEU A C 1
ATOM 947 O O . LEU A 1 119 ? -0.369 7.508 5.349 1.00 97.38 119 LEU A O 1
ATOM 951 N N . ILE A 1 120 ? -1.954 5.956 4.958 1.00 97.88 120 ILE A N 1
ATOM 952 C CA . ILE A 1 120 ? -3.088 6.872 4.861 1.00 97.88 120 ILE A CA 1
ATOM 953 C C . ILE A 1 120 ? -3.946 6.636 6.097 1.00 97.88 120 ILE A C 1
ATOM 955 O O . ILE A 1 120 ? -4.213 5.485 6.442 1.00 97.88 120 ILE A O 1
ATOM 959 N N . HIS A 1 121 ? -4.379 7.700 6.760 1.00 98.00 121 HIS A N 1
ATOM 960 C CA . HIS A 1 121 ? -5.238 7.616 7.936 1.00 98.00 121 HIS A CA 1
ATOM 961 C C . HIS A 1 121 ? -6.397 8.599 7.811 1.00 98.00 121 HIS A C 1
ATOM 963 O O . HIS A 1 121 ? -6.173 9.790 7.623 1.00 98.00 121 HIS A O 1
ATOM 969 N N . ASN A 1 122 ? -7.632 8.090 7.879 1.00 97.88 122 ASN A N 1
ATOM 970 C CA . ASN A 1 122 ? -8.869 8.871 7.743 1.00 97.88 122 ASN A CA 1
ATOM 971 C C . ASN A 1 122 ? -8.866 9.850 6.548 1.00 97.88 122 ASN A C 1
ATOM 973 O O . ASN A 1 122 ? -9.330 10.982 6.665 1.00 97.88 122 ASN A O 1
ATOM 977 N N . GLY A 1 123 ? -8.333 9.435 5.397 1.00 96.62 123 GLY A N 1
ATOM 978 C CA . GLY A 1 123 ? -8.255 10.294 4.213 1.00 96.62 123 GLY A CA 1
ATOM 979 C C . GLY A 1 123 ? -6.964 11.105 4.078 1.00 96.62 123 GLY A C 1
ATOM 980 O O . GLY A 1 123 ? -6.758 11.733 3.046 1.00 96.62 123 GLY A O 1
ATOM 981 N N . GLU A 1 124 ? -6.077 11.115 5.071 1.00 97.25 124 GLU A N 1
ATOM 982 C CA . GLU A 1 124 ? -4.826 11.874 5.021 1.00 97.25 124 GLU A CA 1
ATOM 983 C C . GLU A 1 124 ? -3.628 10.968 4.728 1.00 97.25 124 GLU A C 1
ATOM 985 O O . GLU A 1 124 ? -3.307 10.082 5.524 1.00 97.25 124 GLU A O 1
ATOM 990 N N . LEU A 1 125 ? -2.936 11.204 3.608 1.00 96.75 125 LEU A N 1
ATOM 991 C CA . LEU A 1 125 ? -1.634 10.587 3.350 1.00 96.75 125 LEU A CA 1
ATOM 992 C C . LEU A 1 125 ? -0.592 11.212 4.283 1.00 96.75 125 LEU A C 1
ATOM 994 O O . LEU A 1 125 ? -0.264 12.393 4.149 1.00 96.75 125 LEU A O 1
ATOM 998 N N . LYS A 1 126 ? -0.060 10.408 5.206 1.00 96.19 126 LYS A N 1
ATOM 999 C CA . LYS A 1 126 ? 0.876 10.871 6.232 1.00 96.19 126 LYS A CA 1
ATOM 1000 C C . LYS A 1 126 ? 2.281 11.081 5.670 1.00 96.19 126 LYS A C 1
ATOM 1002 O O . LYS A 1 126 ? 2.756 10.341 4.799 1.00 96.19 126 LYS A O 1
ATOM 1007 N N . LYS A 1 127 ? 2.985 12.056 6.243 1.00 93.00 127 LYS A N 1
ATOM 1008 C CA . LYS A 1 127 ? 4.370 12.395 5.900 1.00 93.00 127 LYS A CA 1
ATOM 1009 C C . LYS A 1 127 ? 5.328 11.275 6.247 1.00 93.00 127 LYS A C 1
ATOM 1011 O O . LYS A 1 127 ? 6.194 10.944 5.432 1.00 93.00 127 LYS A O 1
ATOM 1016 N N . ALA A 1 128 ? 5.158 10.715 7.446 1.00 89.12 128 ALA A N 1
ATOM 1017 C CA . ALA A 1 128 ? 6.019 9.679 7.993 1.00 89.12 128 ALA A CA 1
ATOM 1018 C C . ALA A 1 128 ? 6.222 8.548 6.979 1.00 89.12 128 ALA A C 1
ATOM 1020 O O . ALA A 1 128 ? 5.274 8.008 6.405 1.00 89.12 128 ALA A O 1
ATOM 1021 N N . GLU A 1 129 ? 7.488 8.235 6.741 1.00 90.50 129 GLU A N 1
ATOM 1022 C CA . GLU A 1 129 ? 7.908 7.232 5.782 1.00 90.50 129 GLU A CA 1
ATOM 1023 C C . GLU A 1 129 ? 9.127 6.504 6.328 1.00 90.50 129 GLU A C 1
ATOM 1025 O O . GLU A 1 129 ? 10.128 7.130 6.680 1.00 90.50 129 GLU A O 1
ATOM 1030 N N . ASP A 1 130 ? 9.029 5.184 6.403 1.00 94.06 130 ASP A N 1
ATOM 1031 C CA . ASP A 1 130 ? 10.156 4.314 6.718 1.00 94.06 130 ASP A CA 1
ATOM 1032 C C . ASP A 1 130 ? 10.708 3.794 5.390 1.00 94.06 130 ASP A C 1
ATOM 1034 O O . ASP A 1 130 ? 10.009 3.072 4.686 1.00 94.06 130 ASP A O 1
ATOM 1038 N N . VAL A 1 131 ? 11.909 4.217 4.991 1.00 94.50 131 VAL A N 1
ATOM 1039 C CA . VAL A 1 131 ? 12.533 3.773 3.735 1.00 94.50 131 VAL A CA 1
ATOM 1040 C C . VAL A 1 131 ? 13.490 2.634 4.035 1.00 94.50 131 VAL A C 1
ATOM 1042 O O . VAL A 1 131 ? 14.411 2.782 4.841 1.00 94.50 131 VAL A O 1
ATOM 1045 N N . ARG A 1 132 ? 13.294 1.503 3.361 1.00 94.19 132 ARG A N 1
ATOM 1046 C CA . ARG A 1 132 ? 14.115 0.301 3.529 1.00 94.19 132 ARG A CA 1
ATOM 1047 C C . ARG A 1 132 ? 14.607 -0.212 2.184 1.00 94.19 132 ARG A C 1
ATOM 1049 O O . ARG A 1 132 ? 14.022 0.083 1.150 1.00 94.19 132 ARG A O 1
ATOM 1056 N N . GLU A 1 133 ? 15.686 -0.979 2.228 1.00 92.50 133 GLU A N 1
ATOM 1057 C CA . GLU A 1 133 ? 16.284 -1.694 1.100 1.00 92.50 133 GLU A CA 1
ATOM 1058 C C . GLU A 1 133 ? 16.575 -3.126 1.567 1.00 92.50 133 GLU A C 1
ATOM 1060 O O . GLU A 1 133 ? 16.878 -3.355 2.745 1.00 92.50 133 GLU A O 1
ATOM 1065 N N . GLY A 1 134 ? 16.424 -4.104 0.681 1.00 90.94 134 GLY A N 1
ATOM 1066 C CA . GLY A 1 134 ? 16.601 -5.515 1.015 1.00 90.94 134 GLY A CA 1
ATOM 1067 C C . GLY A 1 134 ? 15.732 -6.418 0.153 1.00 90.94 134 GLY A C 1
ATOM 1068 O O . GLY A 1 134 ? 14.548 -6.161 0.010 1.00 90.94 134 GLY A O 1
ATOM 1069 N N . LEU A 1 135 ? 16.246 -7.567 -0.297 1.00 91.75 135 LEU A N 1
ATOM 1070 C CA . LEU A 1 135 ? 15.406 -8.595 -0.944 1.00 91.75 135 LEU A CA 1
ATOM 1071 C C . LEU A 1 135 ? 14.293 -9.137 -0.032 1.00 91.75 135 LEU A C 1
ATOM 1073 O O . LEU A 1 135 ? 13.312 -9.708 -0.503 1.00 91.75 135 LEU A O 1
ATOM 1077 N N . ARG A 1 136 ? 14.469 -9.013 1.288 1.00 94.38 136 ARG A N 1
ATOM 1078 C CA . ARG A 1 136 ? 13.458 -9.332 2.297 1.00 94.38 136 ARG A CA 1
ATOM 1079 C C . ARG A 1 136 ? 13.339 -8.165 3.249 1.00 94.38 136 ARG A C 1
ATOM 1081 O O . ARG A 1 136 ? 14.290 -7.862 3.969 1.00 94.38 136 ARG A O 1
ATOM 1088 N N . GLN A 1 137 ? 12.169 -7.551 3.282 1.00 94.94 137 GLN A N 1
ATOM 1089 C CA . GLN A 1 137 ? 11.932 -6.347 4.064 1.00 94.94 137 GLN A CA 1
ATOM 1090 C C . GLN A 1 137 ? 10.844 -6.605 5.102 1.00 94.94 137 GLN A C 1
ATOM 1092 O O . GLN A 1 137 ? 9.864 -7.301 4.844 1.00 94.94 137 GLN A O 1
ATOM 1097 N N . ASN A 1 138 ? 11.040 -6.056 6.297 1.00 95.94 138 ASN A N 1
ATOM 1098 C CA . ASN A 1 138 ? 10.062 -6.080 7.377 1.00 95.94 138 ASN A CA 1
ATOM 1099 C C . ASN A 1 138 ? 9.883 -4.654 7.875 1.00 95.94 138 ASN A C 1
ATOM 1101 O O . ASN A 1 138 ? 10.873 -4.022 8.242 1.00 95.94 138 ASN A O 1
ATOM 1105 N N . CYS A 1 139 ? 8.648 -4.174 7.920 1.00 97.62 139 CYS A N 1
ATOM 1106 C CA . CYS A 1 139 ? 8.305 -2.871 8.472 1.00 97.62 139 CYS A CA 1
ATOM 1107 C C . CYS A 1 139 ? 7.161 -3.023 9.478 1.00 97.62 139 CYS A C 1
ATOM 1109 O O . CYS A 1 139 ? 6.286 -3.874 9.314 1.00 97.62 139 CYS A O 1
ATOM 1111 N N . ILE A 1 140 ? 7.191 -2.203 10.527 1.00 97.62 140 ILE A N 1
ATOM 1112 C CA . ILE A 1 140 ? 6.112 -2.075 11.503 1.00 97.62 140 ILE A CA 1
ATOM 1113 C C . ILE A 1 140 ? 5.652 -0.625 11.454 1.00 97.62 140 ILE A C 1
ATOM 1115 O O . ILE A 1 140 ? 6.437 0.284 11.715 1.00 97.62 140 ILE A O 1
ATOM 1119 N N . LEU A 1 141 ? 4.383 -0.426 11.123 1.00 96.88 141 LEU A N 1
ATOM 1120 C CA . LEU A 1 141 ? 3.722 0.869 11.111 1.00 96.88 141 LEU A CA 1
ATOM 1121 C C . LEU A 1 141 ? 2.764 0.918 12.302 1.00 96.88 141 LEU A C 1
ATOM 1123 O O . LEU A 1 141 ? 1.891 0.061 12.421 1.00 96.88 141 LEU A O 1
ATOM 1127 N N . SER A 1 142 ? 2.931 1.890 13.194 1.00 95.94 142 SER A N 1
ATOM 1128 C CA . SER A 1 142 ? 2.073 2.038 14.375 1.00 95.94 142 SER A CA 1
ATOM 1129 C C . SER A 1 142 ? 0.963 3.052 14.121 1.00 95.94 142 SER A C 1
ATOM 1131 O O . SER A 1 142 ? 1.218 4.138 13.598 1.00 95.94 142 SER A O 1
ATOM 1133 N N . ALA A 1 143 ? -0.257 2.722 14.538 1.00 96.81 143 ALA A N 1
ATOM 1134 C CA . ALA A 1 143 ? -1.351 3.677 14.594 1.00 96.81 143 ALA A CA 1
ATOM 1135 C C . ALA A 1 143 ? -1.099 4.677 15.730 1.00 96.81 143 ALA A C 1
ATOM 1137 O O . ALA A 1 143 ? -0.847 4.302 16.878 1.00 96.81 143 ALA A O 1
ATOM 1138 N N . 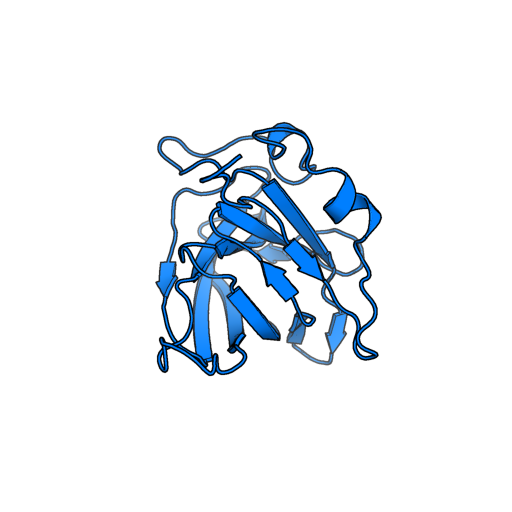THR A 1 144 ? -1.150 5.964 15.402 1.00 94.50 144 THR A N 1
ATOM 1139 C CA . THR A 1 144 ? -0.935 7.067 16.350 1.00 94.50 144 THR A CA 1
ATOM 1140 C C . THR A 1 144 ? -2.229 7.560 16.982 1.00 94.50 144 THR A C 1
ATOM 1142 O O . THR A 1 144 ? -2.195 8.285 17.967 1.00 94.50 144 THR A O 1
ATOM 1145 N N . GLU A 1 145 ? -3.373 7.195 16.412 1.00 96.12 145 GLU A N 1
ATOM 1146 C CA . GLU A 1 145 ? -4.692 7.615 16.861 1.00 96.12 145 GLU A CA 1
ATOM 1147 C C . GLU A 1 145 ? -5.754 6.623 16.368 1.00 96.12 145 GLU A C 1
ATOM 1149 O O . GLU A 1 145 ? -5.459 5.644 15.685 1.00 96.12 145 GLU A O 1
ATOM 1154 N N . LYS A 1 146 ? -7.012 6.832 16.763 1.00 97.88 146 LYS A N 1
ATOM 1155 C CA . LYS A 1 146 ? -8.107 5.966 16.324 1.00 97.88 146 LYS A CA 1
ATOM 1156 C C . LYS A 1 146 ? -8.562 6.337 14.911 1.00 97.88 146 LYS A C 1
ATOM 1158 O O . LYS A 1 146 ? -8.819 7.508 14.631 1.00 97.88 146 LYS A O 1
ATOM 1163 N N . GLY A 1 147 ? -8.791 5.341 14.065 1.00 98.06 147 GLY A N 1
ATOM 1164 C CA . GLY A 1 147 ? -9.466 5.533 12.785 1.00 98.06 147 GLY A CA 1
ATOM 1165 C C . GLY A 1 147 ? -9.172 4.438 11.779 1.00 98.06 147 GLY A C 1
ATOM 1166 O O . GLY A 1 147 ? -8.622 3.392 12.121 1.00 98.06 147 GLY A O 1
ATOM 1167 N N . GLU A 1 148 ? -9.517 4.721 10.531 1.00 98.56 148 GLU A N 1
ATOM 1168 C CA . GLU A 1 148 ? -9.271 3.837 9.404 1.00 98.56 148 GLU A CA 1
ATOM 1169 C C . GLU A 1 148 ? -7.880 4.102 8.816 1.00 98.56 148 GLU A C 1
ATOM 1171 O O . GLU A 1 148 ? -7.535 5.241 8.488 1.00 98.56 148 GLU A O 1
ATOM 1176 N N . TYR A 1 149 ? -7.084 3.043 8.676 1.00 98.56 149 TYR A N 1
ATOM 1177 C CA . TYR A 1 149 ? -5.722 3.079 8.154 1.00 98.56 149 TYR A CA 1
ATOM 1178 C C . TYR A 1 149 ? -5.573 2.232 6.889 1.00 98.56 149 TYR A C 1
ATOM 1180 O O . TYR A 1 149 ? -6.026 1.086 6.835 1.00 98.56 149 TYR A O 1
ATOM 1188 N N . TYR A 1 150 ? -4.837 2.762 5.912 1.00 98.50 150 TYR A N 1
ATOM 1189 C CA . TYR A 1 150 ? -4.399 2.042 4.719 1.00 98.50 150 TYR A CA 1
ATOM 1190 C C . TYR A 1 150 ? -2.862 2.009 4.677 1.00 98.50 150 TYR A C 1
ATOM 1192 O O . TYR A 1 150 ? -2.228 3.060 4.519 1.00 98.50 150 TYR A O 1
ATOM 1200 N N . PRO A 1 151 ? -2.229 0.834 4.834 1.00 98.00 151 PRO A N 1
ATOM 1201 C CA . PRO A 1 151 ? -0.799 0.685 4.629 1.00 98.00 151 PRO A CA 1
ATOM 1202 C C . PRO A 1 151 ? -0.456 0.822 3.148 1.00 98.00 151 PRO A C 1
ATOM 1204 O O . PRO A 1 151 ? -1.128 0.258 2.282 1.00 98.00 151 PRO A O 1
ATOM 1207 N N . CYS A 1 152 ? 0.615 1.559 2.876 1.00 97.31 152 CYS A N 1
ATOM 1208 C CA . CYS A 1 152 ? 1.049 1.876 1.526 1.00 97.31 152 CYS A CA 1
ATOM 1209 C C . CYS A 1 152 ? 2.537 1.580 1.330 1.00 97.31 152 CYS A C 1
ATOM 1211 O O . CYS A 1 152 ? 3.336 1.723 2.259 1.00 97.31 152 CYS A O 1
ATOM 1213 N N . LEU A 1 153 ? 2.909 1.245 0.096 1.00 96.88 153 LEU A N 1
ATOM 1214 C CA . LEU A 1 153 ? 4.292 1.235 -0.376 1.00 96.88 153 LEU A CA 1
ATOM 1215 C C . LEU A 1 153 ? 4.480 2.347 -1.397 1.00 96.88 153 LEU A C 1
ATOM 1217 O O . LEU A 1 153 ? 3.565 2.648 -2.159 1.00 96.88 153 LEU A O 1
ATOM 1221 N N . ILE A 1 154 ? 5.673 2.920 -1.460 1.00 94.44 154 ILE A N 1
ATOM 1222 C CA . ILE A 1 154 ? 6.040 3.854 -2.516 1.00 94.44 154 ILE A CA 1
ATOM 1223 C C . ILE A 1 154 ? 7.421 3.535 -3.075 1.00 94.44 154 ILE A C 1
ATOM 1225 O O . ILE A 1 154 ? 8.372 3.282 -2.332 1.00 94.44 154 ILE A O 1
ATOM 1229 N N . GLY A 1 155 ? 7.533 3.537 -4.404 1.00 92.94 155 GLY A N 1
ATOM 1230 C CA . GLY A 1 155 ? 8.810 3.329 -5.081 1.00 92.94 155 GLY A CA 1
ATOM 1231 C C . GLY A 1 155 ? 9.787 4.465 -4.780 1.00 92.94 155 GLY A C 1
ATOM 1232 O O . GLY A 1 155 ? 9.466 5.639 -4.995 1.00 92.94 155 GLY A O 1
ATOM 1233 N N . ARG A 1 156 ? 10.985 4.122 -4.292 1.00 91.75 156 ARG A N 1
ATOM 1234 C CA . ARG A 1 156 ? 12.093 5.071 -4.064 1.00 91.75 156 ARG A CA 1
ATOM 1235 C C . ARG A 1 156 ? 13.344 4.750 -4.869 1.00 91.75 156 ARG A C 1
ATOM 1237 O O . ARG A 1 156 ? 14.283 5.542 -4.882 1.00 91.75 156 ARG A O 1
ATOM 1244 N N . SER A 1 157 ? 13.339 3.623 -5.566 1.00 88.06 157 SER A N 1
ATOM 1245 C CA . SER A 1 157 ? 14.363 3.261 -6.535 1.00 88.06 157 SER A CA 1
ATOM 1246 C C . SER A 1 157 ? 14.070 3.814 -7.925 1.00 88.06 157 SER A C 1
ATOM 1248 O O . SER A 1 157 ? 12.918 3.922 -8.335 1.00 88.06 157 SER A O 1
ATOM 1250 N N . SER A 1 158 ? 15.136 4.101 -8.675 1.00 81.88 158 SER A N 1
ATOM 1251 C CA . SER A 1 158 ? 15.056 4.390 -10.112 1.00 81.88 158 SER A CA 1
ATOM 1252 C C . SER A 1 158 ? 14.695 3.157 -10.943 1.00 81.88 158 SER A C 1
ATOM 1254 O O . SER A 1 158 ? 14.083 3.293 -11.999 1.00 81.88 158 SER A O 1
ATOM 1256 N N . ASP A 1 159 ? 15.091 1.973 -10.473 1.00 84.81 159 ASP A N 1
ATOM 1257 C CA . ASP A 1 159 ? 14.756 0.693 -11.092 1.00 84.81 159 ASP A CA 1
ATOM 1258 C C . ASP A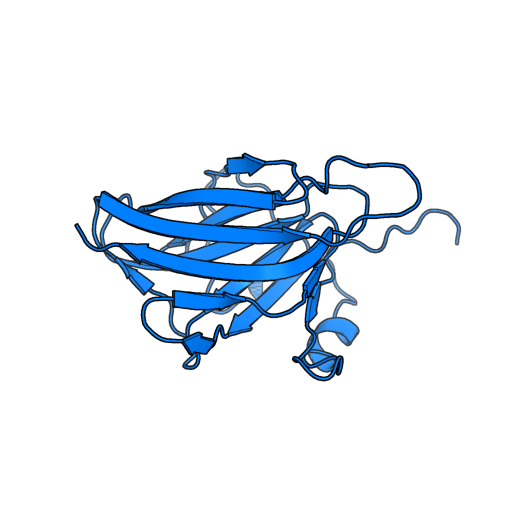 1 159 ? 13.360 0.229 -10.652 1.00 84.81 159 ASP A C 1
ATOM 1260 O O . ASP A 1 159 ? 12.829 0.668 -9.630 1.00 84.81 159 ASP A O 1
ATOM 1264 N N . ILE A 1 160 ? 12.768 -0.682 -11.425 1.00 86.75 160 ILE A N 1
ATOM 1265 C CA . ILE A 1 160 ? 11.463 -1.270 -11.108 1.00 86.75 160 ILE A CA 1
ATOM 1266 C C . ILE A 1 160 ? 11.592 -2.180 -9.882 1.00 86.75 160 ILE A C 1
ATOM 1268 O O . ILE A 1 160 ? 12.385 -3.125 -9.876 1.00 86.75 160 IL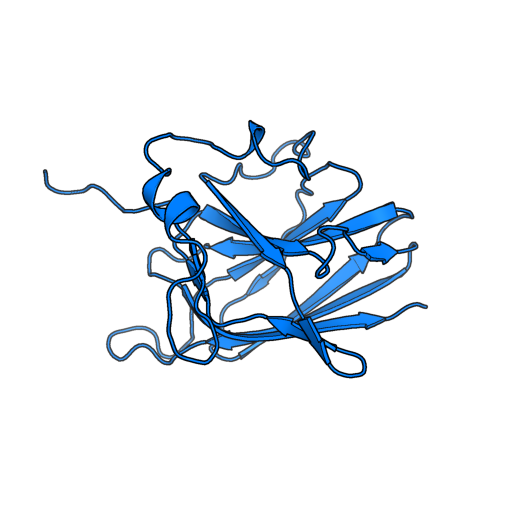E A O 1
ATOM 1272 N N . THR A 1 161 ? 10.753 -1.945 -8.878 1.00 90.19 161 THR A N 1
ATOM 1273 C CA . THR A 1 161 ? 10.558 -2.862 -7.755 1.00 90.19 161 THR A CA 1
ATOM 1274 C C . THR A 1 161 ? 9.660 -4.007 -8.194 1.00 90.19 161 THR A C 1
ATOM 1276 O O . THR A 1 161 ? 8.598 -3.771 -8.763 1.00 90.19 161 THR A O 1
ATOM 1279 N N . THR A 1 162 ? 10.073 -5.250 -7.935 1.00 91.31 162 THR A N 1
ATOM 1280 C CA . THR A 1 162 ? 9.328 -6.459 -8.327 1.00 91.31 162 THR A CA 1
ATOM 1281 C C . THR A 1 162 ? 9.141 -7.341 -7.094 1.00 91.31 162 THR A C 1
ATOM 1283 O O . THR A 1 162 ? 10.055 -8.065 -6.693 1.00 91.31 162 THR A O 1
ATOM 1286 N N . LEU A 1 163 ? 7.968 -7.263 -6.466 1.00 93.19 163 LEU A N 1
ATOM 1287 C CA . LEU A 1 163 ? 7.623 -8.076 -5.303 1.00 93.19 163 LEU A CA 1
ATOM 1288 C C . LEU A 1 163 ? 7.154 -9.450 -5.757 1.00 93.19 163 LEU A C 1
ATOM 1290 O O . LEU A 1 163 ? 6.210 -9.556 -6.529 1.00 93.19 163 LEU A O 1
ATOM 1294 N N . LYS A 1 164 ? 7.763 -10.498 -5.215 1.00 91.56 164 LYS A N 1
ATOM 1295 C CA . LYS A 1 164 ? 7.341 -11.883 -5.421 1.00 91.56 164 LYS A CA 1
ATOM 1296 C C . LYS A 1 164 ? 6.116 -12.227 -4.580 1.00 91.56 164 LYS A C 1
ATOM 1298 O O . LYS A 1 164 ? 5.238 -12.958 -5.020 1.00 91.56 164 LYS A O 1
ATOM 1303 N N . ASN A 1 165 ? 6.096 -11.769 -3.333 1.00 89.25 165 ASN A N 1
ATOM 1304 C CA . ASN A 1 165 ? 4.971 -11.908 -2.414 1.00 89.25 165 ASN A CA 1
ATOM 1305 C C . ASN A 1 165 ? 5.169 -10.991 -1.202 1.00 89.25 165 ASN A C 1
ATOM 1307 O O . ASN A 1 165 ? 6.251 -10.444 -0.971 1.00 89.25 165 ASN A O 1
ATOM 1311 N N . GLY A 1 166 ? 4.122 -10.870 -0.394 1.00 96.19 166 GLY A N 1
ATOM 1312 C CA . GLY A 1 166 ? 4.230 -10.275 0.925 1.00 96.19 166 GLY A CA 1
ATOM 1313 C C . GLY A 1 166 ? 3.046 -10.617 1.813 1.00 96.19 166 GLY A C 1
ATOM 1314 O O . GLY A 1 166 ? 2.054 -11.206 1.379 1.00 96.19 166 GLY A O 1
ATOM 1315 N N . THR A 1 167 ? 3.138 -10.222 3.076 1.00 98.06 167 THR A N 1
ATOM 1316 C CA . THR A 1 167 ? 2.056 -10.392 4.042 1.00 98.06 167 THR A CA 1
ATOM 1317 C C . THR A 1 167 ? 1.859 -9.146 4.879 1.00 98.06 167 THR A C 1
ATOM 1319 O O . THR A 1 167 ? 2.835 -8.521 5.291 1.00 98.06 167 THR A O 1
ATOM 1322 N N . ILE A 1 168 ? 0.603 -8.862 5.204 1.00 98.50 168 ILE A N 1
ATOM 1323 C CA . ILE A 1 168 ? 0.205 -7.863 6.193 1.00 98.50 168 ILE A CA 1
ATOM 1324 C C . ILE A 1 168 ? -0.372 -8.596 7.403 1.00 98.50 168 ILE A C 1
ATOM 1326 O O . ILE A 1 168 ? -1.244 -9.456 7.260 1.00 98.50 168 ILE A O 1
ATOM 1330 N N . THR A 1 169 ? 0.098 -8.253 8.597 1.00 98.31 169 THR A N 1
ATOM 1331 C CA . THR A 1 169 ? -0.460 -8.719 9.872 1.00 98.31 169 THR A CA 1
ATOM 1332 C C . THR A 1 169 ? -0.852 -7.508 10.700 1.00 98.31 169 THR A C 1
ATOM 1334 O O . THR A 1 169 ? -0.055 -6.588 10.846 1.00 98.31 169 THR A O 1
ATOM 1337 N N . VAL A 1 170 ? -2.065 -7.510 11.248 1.00 97.56 170 VAL A N 1
ATOM 1338 C CA . VAL A 1 170 ? -2.531 -6.455 12.155 1.00 97.56 170 VAL A CA 1
ATOM 1339 C C . VAL A 1 170 ? -2.503 -6.981 13.581 1.00 97.56 170 VAL A C 1
ATOM 1341 O O . VAL A 1 170 ? -2.988 -8.085 13.837 1.00 97.56 170 VAL A O 1
ATOM 1344 N N . ILE A 1 171 ? -1.911 -6.205 14.485 1.00 97.19 171 ILE A N 1
ATOM 1345 C CA . ILE A 1 171 ? -1.785 -6.520 15.906 1.00 97.19 171 ILE A CA 1
ATOM 1346 C C . ILE A 1 171 ? -2.524 -5.450 16.700 1.00 97.19 171 ILE A C 1
ATOM 1348 O O . ILE A 1 171 ? -2.082 -4.305 16.764 1.00 97.19 171 ILE A O 1
ATOM 1352 N N . GLU A 1 172 ? -3.631 -5.857 17.312 1.00 93.50 172 GLU A N 1
ATOM 1353 C CA . GLU A 1 172 ? -4.415 -5.036 18.235 1.00 93.50 172 GLU A CA 1
ATOM 1354 C C . GLU A 1 172 ? -3.806 -5.135 19.644 1.00 93.50 172 GLU A C 1
ATOM 1356 O O . GLU A 1 172 ? -3.509 -6.248 20.100 1.00 93.50 172 GLU A O 1
ATOM 1361 N N . LYS A 1 173 ? -3.586 -3.999 20.317 1.00 86.62 173 LYS A N 1
ATOM 1362 C CA . LYS A 1 173 ? -2.957 -3.935 21.649 1.00 86.62 173 LYS A CA 1
ATOM 1363 C C . LYS A 1 173 ? -3.904 -3.512 22.772 1.00 86.62 173 LYS A C 1
ATOM 1365 O O . LYS A 1 173 ? -4.876 -2.763 22.533 1.00 86.62 173 LYS A O 1
#

Secondary structure (DSSP, 8-state):
-------S-EEEE-TTS-BS-HHHHH---SS-GGGG-TT-SEE-TTPPPPSEEEEEEEEEETTEEEE-EEEE-BTEEEEEEETTS--EEE-TT-EEEEEEEEPPPSSS-TT---EEEEEEETTEE-S--EEE-SSEEEEEEE--SSEEEEEEEEE-SSSPEEEEEEEEEEE--

Foldseek 3Di:
DPDDQPAAAKWFADPVGDTDCVVQRVPLPDFQCVVVPPLAPEEPPPADGARYEDEDAFEDDPQKTKDGKMKHAARYKYWYAHPVRFFDFAAFFKKKKKKFAFDQDDDPDNWAFWKWKWKRWNNYTYRDTDIDIGNIDIDIDGDRGGGGMIIIIGGPDRDMTITNMMIIGIGHD

Sequence (173 aa):
MIGESIQGTALVYDSEGNLINKEDAESVSGLYDWENCPMIQQIEDETAIPSTFTVIPVKKRGTQYQIPEVMFTSEALVIFTKEDGSGWELREGDEIQIHLEEYETKDFRVEGQMIGYKLIHNGELKKAEDVREGLRQNCILSATEKGEYYPCLIGRSSDITTLKNGTITVIEK

Radius of gyration: 15.39 Å; chains: 1; bounding box: 38×37×50 Å

pLDDT: mean 86.87, std 14.63, range [27.5, 98.56]